Protein AF-A0A975EM26-F1 (afdb_monomer_lite)

Sequence (151 aa):
MSHLLRSSVVALTLLAAPVSAQDDPSGNVFYGFDFVLVPIAIKWACGGEAEEDLSRIDAVVTAFPEDAEAAQMERIVTDLKKAQTGEVKLAQIMGAPLNSEQEERLCTAATKLNLEHLSPETFEIGGDSELSQEQQLAWRNFFFVVENLSS

Radius of gyration: 16.8 Å; chains: 1; bounding box: 35×38×54 Å

pLDDT: mean 81.47, std 19.75, range [34.31, 97.88]

Organism: NCBI:txid1715691

Secondary structure (DSSP, 8-state):
-------------S----S-TTS-TTS-TTTTTHHHHHHHHHHHHTT---HHHHHHHHHHHHH-HHHHHHTTHHHHHHHHHHHHTTSS-HHHHTTS---HHHHHHHHHHHTT---TT--THHHHTT---PPPHHHHHHHHHHHHHHHTS--

Foldseek 3Di:
DDDPPPPPPPDDDPDPDPPLVPPDLPPAPCNVCCLVLLLLLLQLLLVADDPQQVVLLVQQCVLRVVSCVSRVVVVSVVVSVCSNVVVQHPCNSLVHDADPVLSVQLNVLSNQAHPPLRHNVCPPPVDPSDDDPSNVVSSVSNVVSSVVSPD

Structure (mmCIF, N/CA/C/O backbone):
data_AF-A0A975EM26-F1
#
_entry.id   AF-A0A975EM26-F1
#
loop_
_atom_site.group_PDB
_atom_site.id
_atom_site.type_symbol
_atom_site.label_atom_id
_atom_site.label_alt_id
_atom_site.label_comp_id
_atom_site.label_asym_id
_atom_site.label_entity_id
_atom_site.label_seq_id
_atom_site.pdbx_PDB_ins_code
_atom_site.Cartn_x
_atom_site.Cartn_y
_atom_site.Cartn_z
_atom_site.occupancy
_atom_site.B_iso_or_equiv
_atom_site.auth_seq_id
_atom_site.auth_comp_id
_atom_site.auth_asym_id
_atom_site.auth_atom_id
_atom_site.pdbx_PDB_model_num
ATOM 1 N N . MET A 1 1 ? 14.669 -25.952 35.800 1.00 37.28 1 MET A N 1
ATOM 2 C CA . MET A 1 1 ? 13.346 -25.355 35.522 1.00 37.28 1 MET A CA 1
ATOM 3 C C . MET A 1 1 ? 13.549 -24.435 34.339 1.00 37.28 1 MET A C 1
ATOM 5 O O . MET A 1 1 ? 14.146 -23.381 34.492 1.00 37.28 1 MET A O 1
ATOM 9 N N . SER A 1 2 ? 13.244 -24.945 33.150 1.00 34.69 2 SER A N 1
ATOM 10 C CA . SER A 1 2 ? 13.660 -24.358 31.879 1.00 34.69 2 SER A CA 1
ATOM 11 C C . SER A 1 2 ? 12.585 -23.410 31.364 1.00 34.69 2 SER A C 1
ATOM 13 O O . SER A 1 2 ? 11.412 -23.775 31.304 1.00 34.69 2 SER A O 1
ATOM 15 N N . HIS A 1 3 ? 13.002 -22.193 31.022 1.00 34.31 3 HIS A N 1
ATOM 16 C CA . HIS A 1 3 ? 12.176 -21.169 30.399 1.00 34.31 3 HIS A CA 1
ATOM 17 C C . HIS A 1 3 ? 11.680 -21.658 29.032 1.00 34.31 3 HIS A C 1
ATOM 19 O O . HIS A 1 3 ? 12.475 -21.979 28.149 1.00 34.31 3 HIS A O 1
ATOM 25 N N . LEU A 1 4 ? 10.359 -21.725 28.869 1.00 40.62 4 LEU A N 1
ATOM 26 C CA . LEU A 1 4 ? 9.708 -21.968 27.588 1.00 40.62 4 LEU A CA 1
ATOM 27 C C . LEU A 1 4 ? 9.799 -20.687 26.752 1.00 40.62 4 LEU A C 1
ATOM 29 O O . LEU A 1 4 ? 9.032 -19.746 26.947 1.00 40.62 4 LEU A O 1
ATOM 33 N N . LEU A 1 5 ? 10.762 -20.663 25.831 1.00 39.22 5 LEU A N 1
ATOM 34 C CA . LEU A 1 5 ? 10.804 -19.747 24.696 1.00 39.22 5 LEU A CA 1
ATOM 35 C C . LEU A 1 5 ? 9.566 -20.004 23.832 1.00 39.22 5 LEU A C 1
ATOM 37 O O . LEU A 1 5 ? 9.519 -20.946 23.043 1.00 39.22 5 LEU A O 1
ATOM 41 N N . ARG A 1 6 ? 8.542 -19.169 24.000 1.00 38.16 6 ARG A N 1
ATOM 42 C CA . ARG A 1 6 ? 7.367 -19.139 23.131 1.00 38.16 6 ARG A CA 1
ATOM 43 C C . ARG A 1 6 ? 7.758 -18.384 21.854 1.00 38.16 6 ARG A C 1
ATOM 45 O O . ARG A 1 6 ? 7.479 -17.202 21.709 1.00 38.16 6 ARG A O 1
ATOM 52 N N . SER A 1 7 ? 8.495 -19.067 20.975 1.00 41.44 7 SER A N 1
ATOM 53 C CA . SER A 1 7 ? 8.707 -18.636 19.589 1.00 41.44 7 SER A CA 1
ATOM 54 C C . SER A 1 7 ? 7.371 -18.694 18.856 1.00 41.44 7 SER A C 1
ATOM 56 O O . SER A 1 7 ? 6.968 -19.751 18.377 1.00 41.44 7 SER A O 1
ATOM 58 N N . SER A 1 8 ? 6.666 -17.568 18.797 1.00 40.75 8 SER A N 1
ATOM 59 C CA . SER A 1 8 ? 5.568 -17.379 17.853 1.00 40.75 8 SER A CA 1
ATOM 60 C C . SER A 1 8 ? 6.172 -16.930 16.527 1.00 40.75 8 SER A C 1
ATOM 62 O O . SER A 1 8 ? 6.333 -15.741 16.274 1.00 40.75 8 SER A O 1
ATOM 64 N N . VAL A 1 9 ? 6.555 -17.899 15.696 1.00 44.28 9 VAL A N 1
ATOM 65 C CA . VAL A 1 9 ? 6.781 -17.670 14.267 1.00 44.28 9 VAL A CA 1
ATOM 66 C C . VAL A 1 9 ? 5.408 -17.368 13.667 1.00 44.28 9 VAL A C 1
ATOM 68 O O . VAL A 1 9 ? 4.580 -18.267 13.525 1.00 44.28 9 VAL A O 1
ATOM 71 N N . VAL A 1 10 ? 5.130 -16.093 13.398 1.00 49.06 10 VAL A N 1
ATOM 72 C CA . VAL A 1 10 ? 3.927 -15.668 12.674 1.00 49.06 10 VAL A CA 1
ATOM 73 C C . VAL A 1 10 ? 4.143 -16.036 11.209 1.00 49.06 10 VAL A C 1
ATOM 75 O O . VAL A 1 10 ? 4.902 -15.390 10.494 1.00 49.06 10 VAL A O 1
ATOM 78 N N . ALA A 1 11 ? 3.548 -17.149 10.790 1.00 40.91 11 ALA A N 1
ATOM 79 C CA . ALA A 1 11 ? 3.637 -17.640 9.425 1.00 40.91 11 ALA A CA 1
ATOM 80 C C . ALA A 1 11 ? 2.726 -16.811 8.503 1.00 40.91 11 ALA A C 1
ATOM 82 O O . ALA A 1 11 ? 1.505 -16.976 8.514 1.00 40.91 11 ALA A O 1
ATOM 83 N N . LEU A 1 12 ? 3.344 -15.942 7.695 1.00 50.44 12 LEU A N 1
ATOM 84 C CA . LEU A 1 12 ? 2.758 -15.333 6.498 1.00 50.44 12 LEU A CA 1
ATOM 85 C C . LEU A 1 12 ? 2.109 -16.425 5.635 1.00 50.44 12 LEU A C 1
ATOM 87 O O . LEU A 1 12 ? 2.802 -17.258 5.057 1.00 50.44 12 LEU A O 1
ATOM 91 N N . THR A 1 13 ? 0.784 -16.420 5.517 1.00 43.84 13 THR A N 1
ATOM 92 C CA . THR A 1 13 ? 0.071 -17.279 4.560 1.00 43.84 13 THR A CA 1
ATOM 93 C C . THR A 1 13 ? -1.048 -16.504 3.883 1.00 43.84 13 THR A C 1
ATOM 95 O O . THR A 1 13 ? -2.222 -16.807 4.048 1.00 43.84 13 THR A O 1
ATOM 98 N N . LEU A 1 14 ? -0.676 -15.496 3.090 1.00 45.09 14 LEU A N 1
ATOM 99 C CA . LEU A 1 14 ? -1.565 -14.941 2.058 1.00 45.09 14 LEU A CA 1
ATOM 100 C C . LEU A 1 14 ? -0.880 -14.617 0.727 1.00 45.09 14 LEU A C 1
ATOM 102 O O . LEU A 1 14 ? -1.525 -14.144 -0.199 1.00 45.09 14 LEU A O 1
ATOM 106 N N . LEU A 1 15 ? 0.381 -15.011 0.571 1.00 45.59 15 LEU A N 1
ATOM 107 C CA . LEU A 1 15 ? 1.030 -15.111 -0.726 1.00 45.59 15 LEU A CA 1
ATOM 108 C C . LEU A 1 15 ? 1.549 -16.539 -0.840 1.00 45.59 15 LEU A C 1
ATOM 110 O O . LEU A 1 15 ? 2.684 -16.839 -0.480 1.00 45.59 15 LEU A O 1
ATOM 114 N N . ALA A 1 16 ? 0.718 -17.452 -1.344 1.00 44.00 16 ALA A N 1
ATOM 115 C CA . ALA A 1 16 ? 1.296 -18.530 -2.132 1.00 44.00 16 ALA A CA 1
ATOM 116 C C . ALA A 1 16 ? 1.870 -17.842 -3.374 1.00 44.00 16 ALA A C 1
ATOM 118 O O . ALA A 1 16 ? 1.189 -17.716 -4.391 1.00 44.00 16 ALA A O 1
ATOM 119 N N . ALA A 1 17 ? 3.075 -17.284 -3.228 1.00 46.66 17 ALA A N 1
ATOM 120 C CA . ALA A 1 17 ? 3.827 -16.763 -4.344 1.00 46.66 17 ALA A CA 1
ATOM 121 C C . ALA A 1 17 ? 3.892 -17.894 -5.378 1.00 46.66 17 ALA A C 1
ATOM 123 O O . ALA A 1 17 ? 4.149 -19.047 -4.995 1.00 46.66 17 ALA A O 1
ATOM 124 N N . PRO A 1 18 ? 3.638 -17.629 -6.669 1.00 46.16 18 PRO A N 1
ATOM 125 C CA . PRO A 1 18 ? 4.144 -18.548 -7.668 1.00 46.16 18 PRO A CA 1
ATOM 126 C C . PRO A 1 18 ? 5.637 -18.730 -7.372 1.00 46.16 18 PRO A C 1
ATOM 128 O O . PRO A 1 18 ? 6.359 -17.773 -7.088 1.00 46.16 18 PRO A O 1
ATOM 131 N N . VAL A 1 19 ? 6.086 -19.981 -7.360 1.00 43.97 19 VAL A N 1
ATOM 132 C CA . VAL A 1 19 ? 7.505 -20.324 -7.414 1.00 43.97 19 VAL A CA 1
ATOM 133 C C . VAL A 1 19 ? 8.025 -19.785 -8.751 1.00 43.97 19 VAL A C 1
ATOM 135 O O . VAL A 1 19 ? 8.083 -20.511 -9.731 1.00 43.97 19 VAL A O 1
ATOM 138 N N . SER A 1 20 ? 8.327 -18.491 -8.804 1.00 47.12 20 SER A N 1
ATOM 139 C CA . SER A 1 20 ? 8.994 -17.822 -9.926 1.00 47.12 20 SER A CA 1
ATOM 140 C C . SER A 1 20 ? 10.408 -17.382 -9.533 1.00 47.12 20 SER A C 1
ATOM 142 O O . SER A 1 20 ? 11.120 -16.800 -10.333 1.00 47.12 20 SER A O 1
ATOM 144 N N . ALA A 1 21 ? 10.866 -17.719 -8.321 1.00 44.91 21 ALA A N 1
ATOM 145 C CA . ALA A 1 21 ? 12.224 -17.443 -7.844 1.00 44.91 21 ALA A CA 1
ATOM 146 C C . ALA A 1 21 ? 13.305 -18.383 -8.432 1.00 44.91 21 ALA A C 1
ATOM 148 O O . ALA A 1 21 ? 14.402 -18.459 -7.880 1.00 44.91 21 ALA A O 1
ATOM 149 N N . GLN A 1 22 ? 13.000 -19.158 -9.482 1.00 41.84 22 GLN A N 1
ATOM 150 C CA . GLN A 1 22 ? 13.962 -20.085 -10.101 1.00 41.84 22 GLN A CA 1
ATOM 151 C C . GLN A 1 22 ? 14.666 -19.525 -11.342 1.00 41.84 22 GLN A C 1
ATOM 153 O O . GLN A 1 22 ? 15.708 -20.068 -11.700 1.00 41.84 22 GLN A O 1
ATOM 158 N N . ASP A 1 23 ? 14.190 -18.418 -11.912 1.00 44.31 23 ASP A N 1
ATOM 159 C CA . ASP A 1 23 ? 14.899 -17.689 -12.963 1.00 44.31 23 ASP A CA 1
ATOM 160 C C . ASP A 1 23 ? 15.367 -16.350 -12.373 1.00 44.31 23 ASP A C 1
ATOM 162 O O . ASP A 1 23 ? 14.568 -15.460 -12.120 1.00 44.31 23 ASP A O 1
ATOM 166 N N . ASP A 1 24 ? 16.654 -16.289 -12.024 1.00 42.75 24 ASP A N 1
ATOM 167 C CA . ASP A 1 24 ? 17.409 -15.128 -11.523 1.00 42.75 24 ASP A CA 1
ATOM 168 C C . ASP A 1 24 ? 16.642 -14.100 -10.640 1.00 42.75 24 ASP A C 1
ATOM 170 O O . ASP A 1 24 ? 16.126 -13.095 -11.136 1.00 42.75 24 ASP A O 1
ATOM 174 N N . PRO A 1 25 ? 16.632 -14.262 -9.300 1.00 46.69 25 PRO A N 1
ATOM 175 C CA . PRO A 1 25 ? 15.969 -13.321 -8.390 1.00 46.69 25 PRO A CA 1
ATOM 176 C C . PRO A 1 25 ? 16.606 -11.918 -8.350 1.00 46.69 25 PRO A C 1
ATOM 178 O O . PRO A 1 25 ? 16.107 -11.062 -7.625 1.00 46.69 25 PRO A O 1
ATOM 181 N N . SER A 1 26 ? 17.702 -11.668 -9.078 1.00 51.62 26 SER A N 1
ATOM 182 C CA . SER A 1 26 ? 18.398 -10.375 -9.076 1.00 51.62 26 SER A CA 1
ATOM 183 C C . SER A 1 26 ? 17.947 -9.391 -10.167 1.00 51.62 26 SER A C 1
ATOM 185 O O . SER A 1 26 ? 18.427 -8.259 -10.171 1.00 51.62 26 SER A O 1
ATOM 187 N N . GLY A 1 27 ? 17.026 -9.788 -11.059 1.00 66.12 27 GLY A N 1
ATOM 188 C CA . GLY A 1 27 ? 16.617 -8.969 -12.210 1.00 66.12 27 GLY A CA 1
ATOM 189 C C . GLY A 1 27 ? 15.230 -8.319 -12.147 1.00 66.12 27 GLY A C 1
ATOM 190 O O . GLY A 1 27 ? 15.027 -7.323 -12.830 1.00 66.12 27 GLY A O 1
ATOM 191 N N . ASN A 1 28 ? 14.287 -8.849 -11.357 1.00 80.19 28 ASN A N 1
ATOM 192 C CA . ASN A 1 28 ? 12.891 -8.401 -11.422 1.00 80.19 28 ASN A CA 1
ATOM 193 C C . ASN A 1 28 ? 12.636 -7.162 -10.550 1.00 80.19 28 ASN A C 1
ATOM 195 O O . ASN A 1 28 ? 12.782 -7.220 -9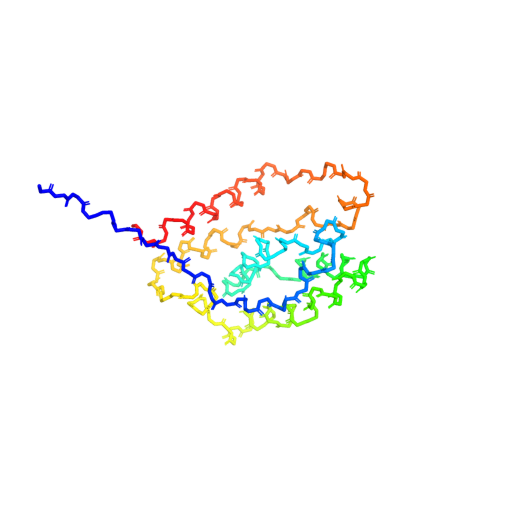.325 1.00 80.19 28 ASN A O 1
ATOM 199 N N . VAL A 1 29 ? 12.174 -6.071 -11.166 1.00 84.75 29 VAL A N 1
ATOM 200 C CA . VAL A 1 29 ? 11.877 -4.791 -10.489 1.00 84.75 29 VAL A CA 1
ATOM 201 C C . VAL A 1 29 ? 10.828 -4.912 -9.369 1.00 84.75 29 VAL A C 1
ATOM 203 O O . VAL A 1 29 ? 10.866 -4.152 -8.402 1.00 84.75 29 VAL A O 1
ATOM 206 N N . PHE A 1 30 ? 9.923 -5.890 -9.445 1.00 87.88 30 PHE A N 1
ATOM 207 C CA . PHE A 1 30 ? 8.868 -6.128 -8.453 1.00 87.88 30 PHE A CA 1
ATOM 208 C C . PHE A 1 30 ? 9.283 -7.093 -7.331 1.00 87.88 30 PHE A C 1
ATOM 210 O O . PHE A 1 30 ? 8.465 -7.425 -6.466 1.00 87.88 30 PHE A O 1
ATOM 217 N N . TYR A 1 31 ? 10.535 -7.558 -7.294 1.00 83.62 31 TYR A N 1
ATOM 218 C CA . TYR A 1 31 ? 11.013 -8.362 -6.171 1.00 83.62 31 TYR A CA 1
ATOM 219 C C . TYR A 1 31 ? 10.913 -7.565 -4.857 1.00 83.62 31 TYR A C 1
ATOM 221 O O . TYR A 1 31 ? 11.461 -6.472 -4.727 1.00 83.62 31 TYR A O 1
ATOM 229 N N . GLY A 1 32 ? 10.204 -8.108 -3.861 1.00 80.88 32 GLY A N 1
ATOM 230 C CA . GLY A 1 32 ? 9.978 -7.436 -2.576 1.00 80.88 32 GLY A CA 1
ATOM 231 C C . GLY A 1 32 ? 8.894 -6.348 -2.593 1.00 80.88 32 GLY A C 1
ATOM 232 O O . GLY A 1 32 ? 8.713 -5.657 -1.589 1.00 80.88 32 GLY A O 1
ATOM 233 N N . PHE A 1 33 ? 8.142 -6.180 -3.691 1.00 86.94 33 PHE A N 1
ATOM 234 C CA . PHE A 1 33 ? 7.028 -5.221 -3.730 1.00 86.94 33 PHE A CA 1
ATOM 235 C C . PHE A 1 33 ? 5.919 -5.550 -2.736 1.00 86.94 33 PHE A C 1
ATOM 237 O O . PHE A 1 33 ? 5.163 -4.663 -2.361 1.00 86.94 33 PHE A O 1
ATOM 244 N N . ASP A 1 34 ? 5.815 -6.782 -2.251 1.00 82.81 34 ASP A N 1
ATOM 245 C CA . ASP A 1 34 ? 4.886 -7.153 -1.186 1.00 82.81 34 ASP A CA 1
ATOM 246 C C . ASP A 1 34 ? 5.084 -6.324 0.097 1.00 82.81 34 ASP A C 1
ATOM 248 O O . ASP A 1 34 ? 4.091 -5.947 0.728 1.00 82.81 34 ASP A O 1
ATOM 252 N N . PHE A 1 35 ? 6.324 -5.932 0.424 1.00 85.31 35 PHE A N 1
ATOM 253 C CA . PHE A 1 35 ? 6.624 -5.017 1.537 1.00 85.31 35 PHE A CA 1
ATOM 254 C C . PHE A 1 35 ? 6.032 -3.614 1.353 1.00 85.31 35 PHE A C 1
ATOM 256 O O . PHE A 1 35 ? 5.826 -2.904 2.338 1.00 85.31 35 PHE A O 1
ATOM 263 N N . VAL A 1 36 ? 5.737 -3.226 0.112 1.00 90.12 36 VAL A N 1
ATOM 264 C CA . VAL A 1 36 ? 5.109 -1.950 -0.242 1.00 90.12 36 VAL A CA 1
ATOM 265 C C . VAL A 1 36 ? 3.602 -2.128 -0.429 1.00 90.12 36 VAL A C 1
ATOM 267 O O . VAL A 1 36 ? 2.810 -1.372 0.128 1.00 90.12 36 VAL A O 1
ATOM 270 N N . LEU A 1 37 ? 3.175 -3.155 -1.163 1.00 92.06 37 LEU A N 1
ATOM 271 C CA . LEU A 1 37 ? 1.791 -3.330 -1.593 1.00 92.06 37 LEU A CA 1
ATOM 272 C C . LEU A 1 37 ? 0.862 -3.800 -0.469 1.00 92.06 37 LEU A C 1
ATOM 274 O O . LEU A 1 37 ? -0.299 -3.399 -0.460 1.00 92.06 37 LEU A O 1
ATOM 278 N N . VAL A 1 38 ? 1.333 -4.584 0.509 1.00 92.69 38 VAL A N 1
ATOM 279 C CA . VAL A 1 38 ? 0.493 -4.960 1.664 1.00 92.69 38 VAL A CA 1
ATOM 280 C C . VAL A 1 38 ? 0.120 -3.731 2.513 1.00 92.69 38 VAL A C 1
ATOM 282 O O . VAL A 1 38 ? -1.070 -3.537 2.777 1.00 92.69 38 VAL A O 1
ATOM 285 N N . PRO A 1 39 ? 1.062 -2.848 2.897 1.00 95.31 39 PRO A N 1
ATOM 286 C CA . PRO A 1 39 ? 0.733 -1.576 3.549 1.00 95.31 39 PRO A CA 1
ATOM 287 C C . PRO A 1 39 ? -0.228 -0.691 2.744 1.00 95.31 39 PRO A C 1
ATOM 289 O O . PRO A 1 39 ? -1.120 -0.067 3.322 1.00 95.31 39 PRO A O 1
ATOM 292 N N . ILE A 1 40 ? -0.112 -0.683 1.414 1.00 95.88 40 ILE A N 1
ATOM 293 C CA . ILE A 1 40 ? -1.030 0.052 0.532 1.00 95.88 40 ILE A CA 1
ATOM 294 C C . ILE A 1 40 ? -2.423 -0.594 0.486 1.00 95.88 40 ILE A C 1
ATOM 296 O O . ILE A 1 40 ? -3.427 0.113 0.552 1.00 95.88 40 ILE A O 1
ATOM 300 N N . ALA A 1 41 ? -2.522 -1.925 0.496 1.00 95.06 41 ALA A N 1
ATOM 301 C CA . ALA A 1 41 ? -3.803 -2.623 0.625 1.00 95.06 41 ALA A CA 1
ATOM 302 C C . ALA A 1 41 ? -4.532 -2.221 1.919 1.00 95.06 41 ALA A C 1
ATOM 304 O O . ALA A 1 41 ? -5.738 -1.971 1.918 1.00 95.06 41 ALA A O 1
ATOM 305 N N . ILE A 1 42 ? -3.784 -2.122 3.022 1.00 96.69 42 ILE A N 1
ATOM 306 C CA . ILE A 1 42 ? -4.279 -1.668 4.327 1.00 96.69 42 ILE A CA 1
ATOM 307 C C . ILE A 1 42 ? -4.729 -0.207 4.238 1.00 96.69 42 ILE A C 1
ATOM 309 O O . ILE A 1 42 ? -5.841 0.109 4.657 1.00 96.69 42 ILE A O 1
ATOM 313 N N . LYS A 1 43 ? -3.911 0.678 3.649 1.00 97.00 43 LYS A N 1
ATOM 314 C CA . LYS A 1 43 ? -4.267 2.085 3.405 1.00 97.00 43 LYS A CA 1
ATOM 315 C C . LYS A 1 43 ? -5.609 2.197 2.680 1.00 97.00 43 LYS A C 1
ATOM 317 O O . LYS A 1 43 ? -6.482 2.929 3.145 1.00 97.00 43 LYS A O 1
ATOM 322 N N . TRP A 1 44 ? -5.801 1.461 1.585 1.00 96.25 44 TRP A N 1
ATOM 323 C CA . TRP A 1 44 ? -7.027 1.532 0.786 1.00 96.25 44 TRP A CA 1
ATOM 324 C C . TRP A 1 44 ? -8.232 0.927 1.508 1.00 96.25 44 TRP A C 1
ATOM 326 O O . TRP A 1 44 ? -9.314 1.509 1.469 1.00 96.25 44 TRP A O 1
ATOM 336 N N . ALA A 1 45 ? -8.052 -0.181 2.234 1.00 95.62 45 ALA A N 1
ATOM 337 C CA . ALA A 1 45 ? -9.104 -0.750 3.082 1.00 95.62 45 ALA A CA 1
ATOM 338 C C . ALA A 1 45 ? -9.555 0.214 4.195 1.00 95.62 45 ALA A C 1
ATOM 340 O O . ALA A 1 45 ? -10.709 0.180 4.621 1.00 95.62 45 ALA A O 1
ATOM 341 N N . CYS A 1 46 ? -8.658 1.092 4.644 1.00 96.00 46 CYS A N 1
ATOM 342 C CA . CYS A 1 46 ? -8.924 2.146 5.619 1.00 96.00 46 CYS A CA 1
ATOM 343 C C . CYS A 1 46 ? -9.474 3.447 5.000 1.00 96.00 46 CYS A C 1
ATOM 345 O O . CYS A 1 46 ? -9.630 4.438 5.713 1.00 96.00 46 CYS A O 1
ATOM 347 N N . GLY A 1 47 ? -9.760 3.469 3.692 1.00 94.50 47 GLY A N 1
ATOM 348 C CA . GLY A 1 47 ? -10.288 4.644 2.991 1.00 94.50 47 GLY A CA 1
ATOM 349 C C . GLY A 1 47 ? -9.244 5.714 2.657 1.00 94.50 47 GLY A C 1
ATOM 350 O O . GLY A 1 47 ? -9.608 6.866 2.427 1.00 94.50 47 GLY A O 1
ATOM 351 N N . GLY A 1 48 ? -7.956 5.362 2.659 1.00 94.94 48 GLY A N 1
ATOM 352 C CA . GLY A 1 48 ? -6.893 6.236 2.172 1.00 94.94 48 GLY A CA 1
ATOM 353 C C . GLY A 1 48 ? -6.959 6.465 0.658 1.00 94.94 48 GLY A C 1
ATOM 354 O O . GLY A 1 48 ? -7.638 5.740 -0.068 1.00 94.94 48 GLY A O 1
ATOM 355 N N . GLU A 1 49 ? -6.230 7.483 0.196 1.00 93.38 49 GLU A N 1
ATOM 356 C CA . GLU A 1 49 ? -6.074 7.808 -1.229 1.00 93.38 49 GLU A CA 1
ATOM 357 C C . GLU A 1 49 ? -5.569 6.575 -2.008 1.00 93.38 49 GLU A C 1
ATOM 359 O O . GLU A 1 49 ? -4.642 5.913 -1.539 1.00 93.38 49 GLU A O 1
ATOM 364 N N . ALA A 1 50 ? -6.180 6.264 -3.157 1.00 93.88 50 ALA A N 1
ATOM 365 C CA . ALA A 1 50 ? -5.775 5.137 -4.000 1.00 93.88 50 ALA A CA 1
ATOM 366 C C . ALA A 1 50 ? -5.459 5.492 -5.461 1.00 93.88 50 ALA A C 1
ATOM 368 O O . ALA A 1 50 ? -4.784 4.715 -6.133 1.00 93.88 50 ALA A O 1
ATOM 369 N N . GLU A 1 51 ? -5.966 6.605 -5.992 1.00 94.31 51 GLU A N 1
ATOM 370 C CA . GLU A 1 51 ? -5.789 6.974 -7.398 1.00 94.31 51 GLU A CA 1
ATOM 371 C C . GLU A 1 51 ? -4.336 7.363 -7.691 1.00 94.31 51 GLU A C 1
ATOM 373 O O . GLU A 1 51 ? -3.788 6.946 -8.714 1.00 94.31 51 GLU A O 1
ATOM 378 N N . GLU A 1 52 ? -3.685 8.098 -6.787 1.00 93.62 52 GLU A N 1
ATOM 379 C CA . GLU A 1 52 ? -2.277 8.468 -6.933 1.00 93.62 52 GLU A CA 1
ATOM 380 C C . GLU A 1 52 ? -1.373 7.235 -6.816 1.00 93.62 52 GLU A C 1
ATOM 382 O O . GLU A 1 52 ? -0.483 7.034 -7.646 1.00 93.62 52 GLU A O 1
ATOM 387 N N . ASP A 1 53 ? -1.633 6.373 -5.830 1.00 95.00 53 ASP A N 1
ATOM 388 C CA . ASP A 1 53 ? -0.892 5.120 -5.663 1.00 95.00 53 ASP A CA 1
ATOM 389 C C . ASP A 1 53 ? -1.030 4.227 -6.910 1.00 95.00 53 ASP A C 1
ATOM 391 O O . ASP A 1 53 ? -0.033 3.716 -7.425 1.00 95.00 53 ASP A O 1
ATOM 395 N N . LEU A 1 54 ? -2.255 4.071 -7.435 1.00 94.81 54 LEU A N 1
ATOM 396 C CA . LEU A 1 54 ? -2.524 3.308 -8.658 1.00 94.81 54 LEU A CA 1
ATOM 397 C C . LEU A 1 54 ? -1.791 3.889 -9.860 1.00 94.81 54 LEU A C 1
ATOM 399 O O . LEU A 1 54 ? -1.193 3.129 -10.616 1.00 94.81 54 LEU A O 1
ATOM 403 N N . SER A 1 55 ? -1.814 5.212 -10.032 1.00 94.88 55 SER A N 1
ATOM 404 C CA . SER A 1 55 ? -1.121 5.869 -11.142 1.00 94.88 55 SER A CA 1
ATOM 405 C C . SER A 1 55 ? 0.382 5.589 -11.122 1.00 94.88 55 SER A C 1
ATOM 407 O O . SER A 1 55 ? 0.997 5.466 -12.179 1.00 94.88 55 SER A O 1
ATOM 409 N N . ARG A 1 56 ? 0.986 5.494 -9.935 1.00 93.88 56 ARG A N 1
ATOM 410 C CA . ARG A 1 56 ? 2.420 5.222 -9.778 1.00 93.88 56 ARG A CA 1
ATOM 411 C C . ARG A 1 56 ? 2.754 3.755 -10.009 1.00 93.88 56 ARG A C 1
ATOM 413 O O . ARG A 1 56 ? 3.726 3.455 -10.695 1.00 93.88 56 ARG A O 1
ATOM 420 N N . ILE A 1 57 ? 1.921 2.847 -9.500 1.00 94.19 57 ILE A N 1
ATOM 421 C CA . ILE A 1 57 ? 2.044 1.411 -9.785 1.00 94.19 57 ILE A CA 1
ATOM 422 C C . ILE A 1 57 ? 1.928 1.163 -11.296 1.00 94.19 57 ILE A C 1
ATOM 424 O O . ILE A 1 57 ? 2.750 0.443 -11.856 1.00 94.19 57 ILE A O 1
ATOM 428 N N . ASP A 1 58 ? 0.958 1.793 -11.964 1.00 94.88 58 ASP A N 1
ATOM 429 C CA . ASP A 1 58 ? 0.733 1.658 -13.409 1.00 94.88 58 ASP A CA 1
ATOM 430 C C . ASP A 1 58 ? 1.918 2.172 -14.240 1.00 94.88 58 ASP A C 1
ATOM 432 O O . ASP A 1 58 ? 2.314 1.537 -15.218 1.00 94.88 58 ASP A O 1
ATOM 436 N N . ALA A 1 59 ? 2.550 3.271 -13.812 1.00 94.25 59 ALA A N 1
ATOM 437 C CA . ALA A 1 59 ? 3.756 3.789 -14.454 1.00 94.25 59 ALA A CA 1
ATOM 438 C C . ALA A 1 59 ? 4.915 2.776 -14.414 1.00 94.25 59 ALA A C 1
ATOM 440 O O . ALA A 1 59 ? 5.566 2.552 -15.434 1.00 94.25 59 ALA A O 1
ATOM 441 N N . VAL A 1 60 ? 5.145 2.123 -13.269 1.00 92.88 60 VAL A N 1
ATOM 442 C CA . VAL A 1 60 ? 6.200 1.101 -13.132 1.00 92.88 60 VAL A CA 1
ATOM 443 C C . VAL A 1 60 ? 5.841 -0.176 -13.897 1.00 92.88 60 VAL A C 1
ATOM 445 O O . VAL A 1 60 ? 6.686 -0.722 -14.599 1.00 92.88 60 VAL A O 1
ATOM 448 N N . VAL A 1 61 ? 4.583 -0.626 -13.842 1.00 94.31 61 VAL A N 1
ATOM 449 C CA . VAL A 1 61 ? 4.100 -1.779 -14.629 1.00 94.31 61 VAL A CA 1
ATOM 450 C C . VAL A 1 61 ? 4.273 -1.546 -16.130 1.00 94.31 61 VAL A C 1
ATOM 452 O O . VAL A 1 61 ? 4.714 -2.443 -16.844 1.00 94.31 61 VAL A O 1
ATOM 455 N N . THR A 1 62 ? 3.979 -0.338 -16.605 1.00 95.31 62 THR A N 1
ATOM 456 C CA . THR A 1 62 ? 4.128 0.029 -18.019 1.00 95.31 62 THR A CA 1
ATOM 457 C C . THR A 1 62 ? 5.595 0.080 -18.449 1.00 95.31 62 THR A C 1
ATOM 459 O O . THR A 1 62 ? 5.907 -0.280 -19.583 1.00 95.31 62 THR A O 1
ATOM 462 N N . ALA A 1 63 ? 6.494 0.514 -17.562 1.00 94.06 63 ALA A N 1
ATOM 463 C CA . ALA A 1 63 ? 7.926 0.578 -17.845 1.00 94.06 63 ALA A CA 1
ATOM 464 C C . ALA A 1 63 ? 8.596 -0.807 -17.863 1.00 94.06 63 ALA A C 1
ATOM 466 O O . ALA A 1 63 ? 9.496 -1.035 -18.670 1.00 94.06 63 ALA A O 1
ATOM 467 N N . PHE A 1 64 ? 8.125 -1.744 -17.030 1.00 92.38 64 PHE A N 1
ATOM 468 C CA . PHE A 1 64 ? 8.705 -3.085 -16.882 1.00 92.38 64 PHE A CA 1
ATOM 469 C C . PHE A 1 64 ? 7.660 -4.197 -17.107 1.00 92.38 64 PHE A C 1
ATOM 471 O O . PHE A 1 64 ? 7.338 -4.946 -16.181 1.00 92.38 64 PHE A O 1
ATOM 478 N N . PRO A 1 65 ? 7.103 -4.336 -18.327 1.00 93.38 65 PRO A N 1
ATOM 479 C CA . PRO A 1 65 ? 5.963 -5.220 -18.580 1.00 93.38 65 PRO A CA 1
ATOM 480 C C . PRO A 1 65 ? 6.284 -6.713 -18.408 1.00 93.38 65 PRO A C 1
ATOM 482 O O . PRO A 1 65 ? 5.453 -7.449 -17.883 1.00 93.38 65 PRO A O 1
ATOM 485 N N . GLU A 1 66 ? 7.480 -7.163 -18.805 1.00 92.44 66 GLU A N 1
ATOM 486 C CA . GLU A 1 66 ? 7.902 -8.568 -18.651 1.00 92.44 66 GLU A CA 1
ATOM 487 C C . GLU A 1 66 ? 8.040 -8.947 -17.169 1.00 92.44 66 GLU A C 1
ATOM 489 O O . GLU A 1 66 ? 7.547 -9.986 -16.725 1.00 92.44 66 GLU A O 1
ATOM 494 N N . ASP A 1 67 ? 8.632 -8.053 -16.374 1.00 91.50 67 ASP A N 1
ATOM 495 C CA . ASP A 1 67 ? 8.757 -8.234 -14.931 1.00 91.50 67 ASP A CA 1
ATOM 496 C C . ASP A 1 67 ? 7.399 -8.192 -14.225 1.00 91.50 67 ASP A C 1
ATOM 498 O O . ASP A 1 67 ? 7.164 -8.963 -13.290 1.00 91.50 67 ASP A O 1
ATOM 502 N N . ALA A 1 68 ? 6.496 -7.320 -14.681 1.00 92.62 68 ALA A N 1
ATOM 503 C CA . ALA A 1 68 ? 5.142 -7.202 -14.156 1.00 92.62 68 ALA A CA 1
ATOM 504 C C . ALA A 1 68 ? 4.310 -8.462 -14.436 1.00 92.62 68 ALA A C 1
ATOM 506 O O . ALA A 1 68 ? 3.553 -8.903 -13.565 1.00 92.62 68 ALA A O 1
ATOM 507 N N . GLU A 1 69 ? 4.464 -9.062 -15.621 1.00 92.50 69 GLU A N 1
ATOM 508 C CA . GLU A 1 69 ? 3.854 -10.348 -15.963 1.00 92.50 69 GLU A CA 1
ATOM 509 C C . GLU A 1 69 ? 4.394 -11.459 -15.054 1.00 92.50 69 GLU A C 1
ATOM 511 O O . GLU A 1 69 ? 3.610 -12.165 -14.410 1.00 92.50 69 GLU A O 1
ATOM 516 N N . ALA A 1 70 ? 5.721 -11.568 -14.922 1.00 90.62 70 ALA A N 1
ATOM 517 C CA . ALA A 1 70 ? 6.366 -12.571 -14.075 1.00 90.62 70 ALA A CA 1
ATOM 518 C C . ALA A 1 70 ? 5.948 -12.458 -12.594 1.00 90.62 70 ALA A C 1
ATOM 520 O O . ALA A 1 70 ? 5.740 -13.475 -11.921 1.00 90.62 70 ALA A O 1
ATOM 521 N N . ALA A 1 71 ? 5.764 -11.229 -12.104 1.00 90.00 71 ALA A N 1
ATOM 522 C CA . ALA A 1 71 ? 5.296 -10.925 -10.754 1.00 90.00 71 ALA A CA 1
ATOM 523 C C . ALA A 1 71 ? 3.762 -10.984 -10.588 1.00 90.00 71 ALA A C 1
ATOM 525 O O . ALA A 1 71 ? 3.260 -10.824 -9.477 1.00 90.00 71 ALA A O 1
ATOM 526 N N . GLN A 1 72 ? 3.001 -11.243 -11.659 1.00 93.19 72 GLN A N 1
ATOM 527 C CA . GLN A 1 72 ? 1.530 -11.260 -11.665 1.00 93.19 72 GLN A CA 1
ATOM 528 C C . GLN A 1 72 ? 0.896 -9.940 -11.184 1.00 93.19 72 GLN A C 1
ATOM 530 O O . GLN A 1 72 ? -0.131 -9.944 -10.494 1.00 93.19 72 GLN A O 1
ATOM 535 N N . MET A 1 73 ? 1.473 -8.798 -11.563 1.00 93.06 73 MET A N 1
ATOM 536 C CA . MET A 1 73 ? 1.032 -7.478 -11.096 1.00 93.06 73 MET A CA 1
ATOM 537 C C . MET A 1 73 ? -0.429 -7.162 -11.430 1.00 93.06 73 MET A C 1
ATOM 539 O O . MET A 1 73 ? -1.107 -6.538 -10.618 1.00 93.06 73 MET A O 1
ATOM 543 N N . GLU A 1 74 ? -0.967 -7.646 -12.555 1.00 91.88 74 GLU A N 1
ATOM 544 C CA . GLU A 1 74 ? -2.392 -7.481 -12.896 1.00 91.88 74 GLU A CA 1
ATOM 545 C C . GLU A 1 74 ? -3.314 -8.078 -11.817 1.00 91.88 74 GLU A C 1
ATOM 547 O O . GLU A 1 74 ? -4.291 -7.458 -11.375 1.00 91.88 74 GLU A O 1
ATOM 552 N N . ARG A 1 75 ? -2.977 -9.284 -11.347 1.00 90.56 75 ARG A N 1
ATOM 553 C CA . ARG A 1 75 ? -3.717 -9.963 -10.283 1.00 90.56 75 ARG A CA 1
ATOM 554 C C . ARG A 1 75 ? -3.579 -9.210 -8.965 1.00 90.56 75 ARG A C 1
ATOM 556 O O . ARG A 1 75 ? -4.580 -9.005 -8.283 1.00 90.56 75 ARG A O 1
ATOM 563 N N . ILE A 1 76 ? -2.366 -8.772 -8.631 1.00 90.62 76 ILE A N 1
ATOM 564 C CA . ILE A 1 76 ? -2.101 -8.034 -7.393 1.00 90.62 76 ILE A CA 1
ATOM 565 C C . ILE A 1 76 ? -2.880 -6.714 -7.373 1.00 90.62 76 ILE A C 1
ATOM 567 O O . ILE A 1 76 ? -3.593 -6.446 -6.411 1.00 90.62 76 ILE A O 1
ATOM 571 N N . VAL A 1 77 ? -2.835 -5.923 -8.449 1.00 91.06 77 VAL A N 1
ATOM 572 C CA . VAL A 1 77 ? -3.601 -4.669 -8.575 1.00 91.06 77 VAL A C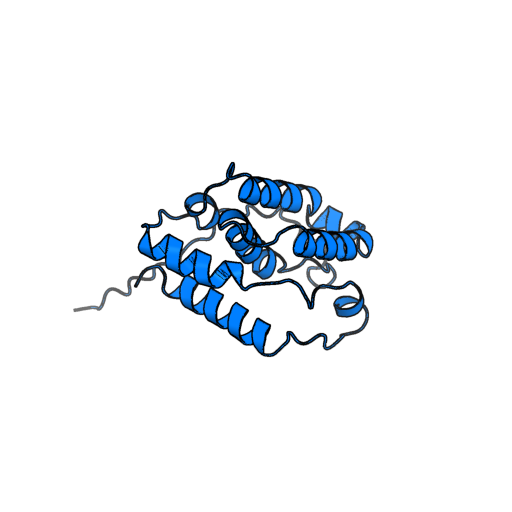A 1
ATOM 573 C C . VAL A 1 77 ? -5.105 -4.922 -8.455 1.00 91.06 77 VAL A C 1
ATOM 575 O O . VAL A 1 77 ? -5.820 -4.142 -7.820 1.00 91.06 77 VAL A O 1
ATOM 578 N N . THR A 1 78 ? -5.595 -6.025 -9.024 1.00 92.25 78 THR A N 1
ATOM 579 C CA . THR A 1 78 ? -6.993 -6.439 -8.861 1.00 92.25 78 THR A CA 1
ATOM 580 C C . THR A 1 78 ? -7.323 -6.686 -7.390 1.00 92.25 78 THR A C 1
ATOM 582 O O . THR A 1 78 ? -8.319 -6.160 -6.898 1.00 92.25 78 THR A O 1
ATOM 585 N N . ASP A 1 79 ? -6.486 -7.426 -6.664 1.00 90.00 79 ASP A N 1
ATOM 586 C CA . ASP A 1 79 ? -6.705 -7.723 -5.246 1.00 90.00 79 ASP A CA 1
ATOM 587 C C . ASP A 1 79 ? -6.582 -6.471 -4.353 1.00 90.00 79 ASP A C 1
ATOM 589 O O . ASP A 1 79 ? -7.367 -6.314 -3.415 1.00 90.00 79 ASP A O 1
ATOM 593 N N . LEU A 1 80 ? -5.708 -5.515 -4.689 1.00 90.88 80 LEU A N 1
ATOM 594 C CA . LEU A 1 80 ? -5.660 -4.209 -4.020 1.00 90.88 80 LEU A CA 1
ATOM 595 C C . LEU A 1 80 ? -6.986 -3.442 -4.178 1.00 90.88 80 LEU A C 1
ATOM 597 O O . LEU A 1 80 ? -7.532 -2.923 -3.204 1.00 90.88 80 LEU A O 1
ATOM 601 N N . LYS A 1 81 ? -7.579 -3.426 -5.379 1.00 92.06 81 LYS A N 1
ATOM 602 C CA . LYS A 1 81 ? -8.892 -2.786 -5.611 1.00 92.06 81 LYS A CA 1
ATOM 603 C C . LYS A 1 81 ? -10.026 -3.458 -4.826 1.00 92.06 81 LYS A C 1
ATOM 605 O O . LYS A 1 81 ? -10.983 -2.793 -4.418 1.00 92.06 81 LYS A O 1
ATOM 610 N N . LYS A 1 82 ? -9.927 -4.760 -4.546 1.00 91.81 82 LYS A N 1
ATOM 611 C CA . LYS A 1 82 ? -10.875 -5.450 -3.652 1.00 91.81 82 LYS A CA 1
ATOM 612 C C . LYS A 1 82 ? -10.760 -4.978 -2.203 1.00 91.81 82 LYS A C 1
ATOM 614 O O . LYS A 1 82 ? -11.771 -4.913 -1.504 1.00 91.81 82 LYS A O 1
ATOM 619 N N . ALA A 1 83 ? -9.556 -4.622 -1.752 1.00 89.81 83 ALA A N 1
ATOM 620 C CA . ALA A 1 83 ? -9.359 -3.998 -0.445 1.00 89.81 83 ALA A CA 1
ATOM 621 C C . ALA A 1 83 ? -10.042 -2.620 -0.388 1.00 89.81 83 ALA A C 1
ATOM 623 O O . ALA A 1 83 ? -10.796 -2.352 0.544 1.00 89.81 83 ALA A O 1
ATOM 624 N N . GLN A 1 84 ? -9.883 -1.798 -1.432 1.00 92.25 84 GLN A N 1
ATOM 625 C CA . GLN A 1 84 ? -10.531 -0.482 -1.538 1.00 92.25 84 GLN A CA 1
ATOM 626 C C . GLN A 1 84 ? -12.067 -0.560 -1.500 1.00 92.25 84 GLN A C 1
ATOM 628 O O . GLN A 1 84 ? -12.728 0.232 -0.834 1.00 92.25 84 GLN A O 1
ATOM 633 N N . THR A 1 85 ? -12.655 -1.523 -2.212 1.00 92.44 85 THR A N 1
ATOM 634 C CA . THR A 1 85 ? -14.119 -1.713 -2.260 1.00 92.44 85 THR A CA 1
ATOM 635 C C . THR A 1 85 ? -14.681 -2.416 -1.019 1.00 92.44 85 THR A C 1
ATOM 637 O O . THR A 1 85 ? -15.897 -2.555 -0.877 1.00 92.44 85 THR A O 1
ATOM 640 N N . GLY A 1 86 ? -13.814 -2.859 -0.103 1.00 87.88 86 GLY A N 1
ATOM 641 C CA . GLY A 1 86 ? -14.193 -3.574 1.110 1.00 87.88 86 GLY A CA 1
ATOM 642 C C . GLY A 1 86 ? -14.662 -5.013 0.875 1.00 87.88 86 GLY A C 1
ATOM 643 O O . GLY A 1 86 ? -15.239 -5.604 1.798 1.00 87.88 86 GLY A O 1
ATOM 644 N N . GLU A 1 87 ? -14.429 -5.570 -0.319 1.00 91.19 87 GLU A N 1
ATOM 645 C CA . GLU A 1 87 ? -14.594 -7.000 -0.616 1.00 91.19 87 GLU A CA 1
ATOM 646 C C . GLU A 1 87 ? -13.587 -7.832 0.192 1.00 91.19 87 GLU A C 1
ATOM 648 O O . GLU A 1 87 ? -13.943 -8.885 0.722 1.00 91.19 87 GLU A O 1
ATOM 653 N N . VAL A 1 88 ? -12.366 -7.315 0.3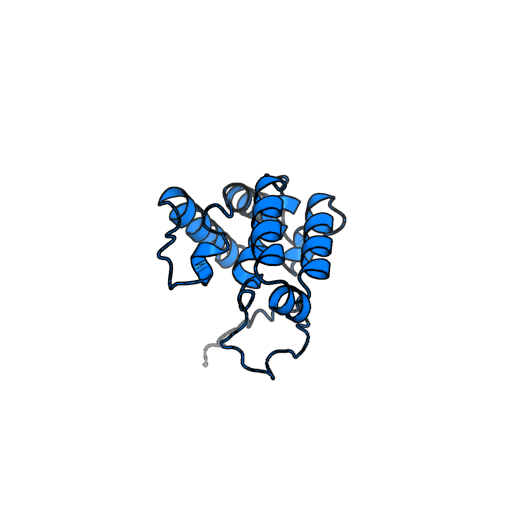70 1.00 88.75 88 VAL A N 1
ATOM 654 C CA . VAL A 1 88 ? -11.368 -7.865 1.296 1.00 88.75 88 VAL A CA 1
ATOM 655 C C . VAL A 1 88 ? -11.337 -7.010 2.562 1.00 88.75 88 VAL A C 1
ATOM 657 O O . VAL A 1 88 ? -11.119 -5.801 2.513 1.00 88.75 88 VAL A O 1
ATOM 660 N N . LYS A 1 89 ? -11.576 -7.636 3.718 1.00 88.44 89 LYS A N 1
ATOM 661 C CA . LYS A 1 89 ? -11.567 -6.975 5.032 1.00 88.44 89 LYS A CA 1
ATOM 662 C C . LYS A 1 89 ? -10.155 -6.846 5.589 1.00 88.44 89 LYS A C 1
ATOM 664 O O . LYS A 1 89 ? -9.310 -7.705 5.357 1.00 88.44 89 LYS A O 1
ATOM 669 N N . LEU A 1 90 ? -9.941 -5.842 6.437 1.00 90.38 90 LEU A N 1
ATOM 670 C CA . LEU A 1 90 ? -8.655 -5.578 7.089 1.00 90.38 90 LEU A CA 1
ATOM 671 C C . LEU A 1 90 ? -8.093 -6.801 7.835 1.00 90.38 90 LEU A C 1
ATOM 673 O O . LEU A 1 90 ? -6.926 -7.140 7.674 1.00 90.38 90 LEU A O 1
ATOM 677 N N . ALA A 1 91 ? -8.944 -7.527 8.567 1.00 89.25 91 ALA A N 1
ATOM 678 C CA . ALA A 1 91 ? -8.566 -8.770 9.243 1.00 89.25 91 ALA A CA 1
ATOM 679 C C . ALA A 1 91 ? -8.102 -9.879 8.277 1.00 89.25 91 ALA A C 1
ATOM 681 O O . ALA A 1 91 ? -7.261 -10.701 8.634 1.00 89.25 91 ALA A O 1
ATOM 682 N N . GLN A 1 92 ? -8.634 -9.909 7.049 1.00 90.00 92 GLN A N 1
ATOM 683 C CA . GLN A 1 92 ? -8.172 -10.835 6.014 1.00 90.00 92 GLN A CA 1
ATOM 684 C C . GLN A 1 92 ? -6.803 -10.401 5.488 1.00 90.00 92 GLN A C 1
ATOM 686 O O . GLN A 1 92 ? -5.928 -11.247 5.397 1.00 90.00 92 GLN A O 1
ATOM 691 N N . ILE A 1 93 ? -6.586 -9.106 5.231 1.00 90.44 93 ILE A N 1
ATOM 692 C CA . ILE A 1 93 ? -5.280 -8.574 4.793 1.00 90.44 93 ILE A CA 1
ATOM 693 C C . ILE A 1 93 ? -4.195 -8.866 5.838 1.00 90.44 93 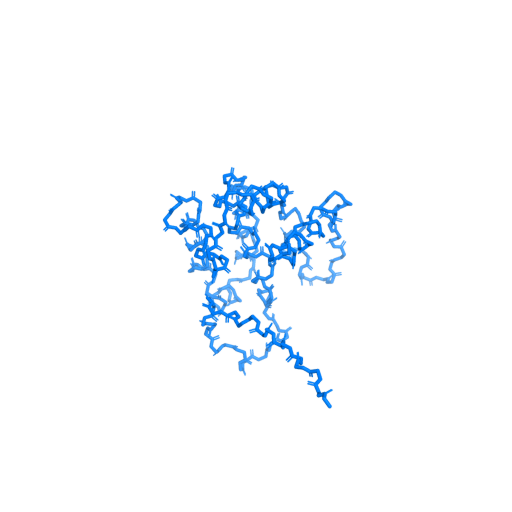ILE A C 1
ATOM 695 O O . ILE A 1 93 ? -3.112 -9.330 5.498 1.00 90.44 93 ILE A O 1
ATOM 699 N N . MET A 1 94 ? -4.509 -8.656 7.120 1.00 88.44 94 MET A N 1
ATOM 700 C CA . MET A 1 94 ? -3.591 -8.913 8.234 1.00 88.44 94 MET A CA 1
ATOM 701 C C . MET A 1 94 ? -3.417 -10.400 8.568 1.00 88.44 94 MET A C 1
ATOM 703 O O . MET A 1 94 ? -2.535 -10.749 9.350 1.00 88.44 94 MET A O 1
ATOM 707 N N . GLY A 1 95 ? -4.269 -11.281 8.032 1.00 89.44 95 GLY A N 1
ATOM 708 C CA . GLY A 1 95 ? -4.281 -12.705 8.375 1.00 89.44 95 GLY A CA 1
ATOM 709 C C . GLY A 1 95 ? -4.662 -12.998 9.834 1.00 89.44 95 GLY A C 1
ATOM 710 O O . GLY A 1 95 ? -4.431 -14.107 10.316 1.00 89.44 95 GLY A O 1
ATOM 711 N N . ALA A 1 96 ? -5.231 -12.025 10.549 1.00 88.44 96 ALA A N 1
ATOM 712 C CA . ALA A 1 96 ? -5.590 -12.134 11.958 1.00 88.44 96 ALA A CA 1
ATOM 713 C C . ALA A 1 96 ? -6.795 -11.240 12.299 1.00 88.44 96 ALA A C 1
ATOM 715 O O . ALA A 1 96 ? -6.939 -10.155 11.730 1.00 88.44 96 ALA A O 1
ATOM 716 N N . PRO A 1 97 ? -7.666 -11.661 13.237 1.00 91.00 97 PRO A N 1
ATOM 717 C CA . PRO A 1 97 ? -8.735 -10.805 13.730 1.00 91.00 97 PRO A CA 1
ATOM 718 C C . PRO A 1 97 ? -8.154 -9.583 14.450 1.00 91.00 97 PRO A C 1
ATOM 720 O O . PRO A 1 97 ? -7.217 -9.709 15.237 1.00 91.00 97 PRO A O 1
ATOM 723 N N . LEU A 1 98 ? -8.754 -8.420 14.203 1.00 91.50 98 LEU A N 1
ATOM 724 C CA . LEU A 1 98 ? -8.423 -7.157 14.854 1.00 91.50 98 LEU A CA 1
ATOM 725 C C . LEU A 1 98 ? -9.621 -6.692 15.687 1.00 91.50 98 LEU A C 1
ATOM 727 O O . LEU A 1 98 ? -10.774 -6.888 15.302 1.00 91.50 98 LEU A O 1
ATOM 731 N N . ASN A 1 99 ? -9.355 -6.092 16.842 1.00 94.44 99 ASN A N 1
ATOM 732 C CA . ASN A 1 99 ? -10.350 -5.326 17.583 1.00 94.44 99 ASN A CA 1
ATOM 733 C C . ASN A 1 99 ? -10.391 -3.872 17.081 1.00 94.44 99 ASN A C 1
ATOM 735 O O . ASN A 1 99 ? -9.491 -3.428 16.372 1.00 94.44 99 ASN A O 1
ATOM 739 N N . SER A 1 100 ? -11.407 -3.107 17.483 1.00 94.56 100 SER A N 1
ATOM 740 C CA . SER A 1 100 ? -11.597 -1.736 16.988 1.00 94.56 100 SER A CA 1
ATOM 741 C C . SER A 1 100 ? -10.420 -0.796 17.281 1.00 94.56 100 SER A C 1
ATOM 743 O O . SER A 1 100 ? -10.116 0.056 16.457 1.00 94.56 100 SER A O 1
ATOM 745 N N . GLU A 1 101 ? -9.725 -0.966 18.410 1.00 95.38 101 GLU A N 1
ATOM 746 C CA . GLU A 1 101 ? -8.547 -0.156 18.755 1.00 95.38 101 GLU A CA 1
ATOM 747 C C . GLU A 1 101 ? -7.345 -0.495 17.857 1.00 95.38 101 GLU A C 1
ATOM 749 O O . GLU A 1 101 ? -6.630 0.391 17.388 1.00 95.38 101 GLU A O 1
ATOM 754 N N . GLN A 1 102 ? -7.132 -1.782 17.578 1.00 95.25 102 GLN A N 1
ATOM 755 C CA . GLN A 1 102 ? -6.101 -2.257 16.655 1.00 95.25 102 GLN A CA 1
ATOM 756 C C . GLN A 1 102 ? -6.372 -1.772 15.227 1.00 95.25 102 GLN A C 1
ATOM 758 O O . GLN A 1 102 ? -5.451 -1.297 14.563 1.00 95.25 102 GLN A O 1
ATOM 763 N N . GLU A 1 103 ? -7.626 -1.854 14.772 1.00 95.56 103 GLU A N 1
ATOM 764 C CA . GLU A 1 103 ? -8.044 -1.337 13.465 1.00 95.56 103 GLU A CA 1
ATOM 765 C C . GLU A 1 103 ? -7.814 0.176 13.367 1.00 95.56 103 GLU A C 1
ATOM 767 O O . GLU A 1 103 ? -7.203 0.639 12.406 1.00 95.56 103 GLU A O 1
ATOM 772 N N . GLU A 1 104 ? -8.219 0.949 14.380 1.00 96.62 104 GLU A N 1
ATOM 773 C CA . GLU A 1 104 ? -8.046 2.405 14.398 1.00 96.62 104 GLU A CA 1
ATOM 774 C C . GLU A 1 104 ? -6.566 2.811 14.353 1.00 96.62 104 GLU A C 1
ATOM 776 O O . GLU A 1 104 ? -6.176 3.664 13.546 1.00 96.62 104 GLU A O 1
ATOM 781 N N . ARG A 1 105 ? -5.716 2.178 15.175 1.00 96.81 105 ARG A N 1
ATOM 782 C CA . ARG A 1 105 ? -4.264 2.427 15.185 1.00 96.81 105 ARG A CA 1
ATOM 783 C C . ARG A 1 105 ? -3.633 2.110 13.832 1.00 96.81 105 ARG A C 1
ATOM 785 O O . ARG A 1 105 ? -2.845 2.912 13.325 1.00 96.81 105 ARG A O 1
ATOM 792 N N . LEU A 1 106 ? -3.987 0.963 13.249 1.00 96.62 106 LEU A N 1
ATOM 793 C CA . LEU A 1 106 ? -3.471 0.527 11.956 1.00 96.62 106 LEU A CA 1
ATOM 794 C C . LEU A 1 106 ? -3.897 1.485 10.839 1.00 96.62 106 LEU A C 1
ATOM 796 O O . LEU A 1 106 ? -3.047 1.969 10.094 1.00 96.62 106 LEU A O 1
ATOM 800 N N . CYS A 1 107 ? -5.183 1.830 10.770 1.00 97.19 107 CYS A N 1
ATOM 801 C CA . CYS A 1 107 ? -5.709 2.747 9.764 1.00 97.19 107 CYS A CA 1
ATOM 802 C C . CYS A 1 107 ? -5.136 4.161 9.889 1.00 97.19 107 CYS A C 1
ATOM 804 O O . CYS A 1 107 ? -4.779 4.779 8.883 1.00 97.19 107 CYS A O 1
ATOM 806 N N . THR A 1 108 ? -4.967 4.664 11.112 1.00 97.88 108 THR A N 1
ATOM 807 C CA . THR A 1 108 ? -4.352 5.978 11.359 1.00 97.88 108 THR A CA 1
ATOM 808 C C . THR A 1 108 ? -2.908 6.039 10.860 1.00 97.88 108 THR A C 1
ATOM 810 O O . THR A 1 108 ? -2.452 7.086 10.397 1.00 97.88 108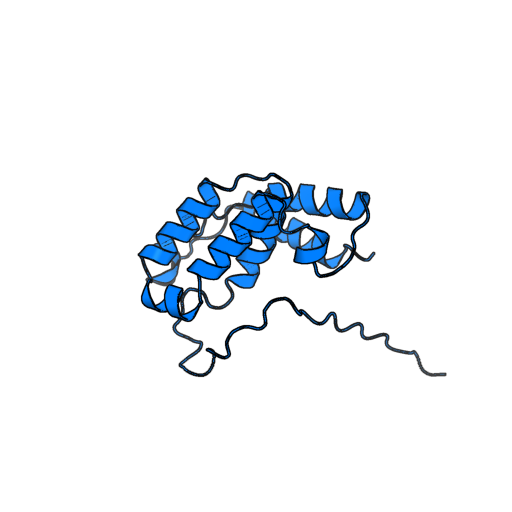 THR A O 1
ATOM 813 N N . ALA A 1 109 ? -2.166 4.934 10.960 1.00 97.75 109 ALA A N 1
ATOM 814 C CA . ALA A 1 109 ? -0.806 4.866 10.445 1.00 97.75 109 ALA A CA 1
ATOM 815 C C . ALA A 1 109 ? -0.772 4.672 8.919 1.00 97.75 109 ALA A C 1
ATOM 817 O O . ALA A 1 109 ? -0.017 5.363 8.241 1.00 97.75 109 ALA A O 1
ATOM 818 N N . ALA A 1 110 ? -1.606 3.776 8.383 1.00 97.50 110 ALA A N 1
ATOM 819 C CA . ALA A 1 110 ? -1.608 3.402 6.968 1.00 97.50 110 ALA A CA 1
ATOM 820 C C . ALA A 1 110 ? -2.061 4.536 6.040 1.00 97.50 110 ALA A C 1
ATOM 822 O O .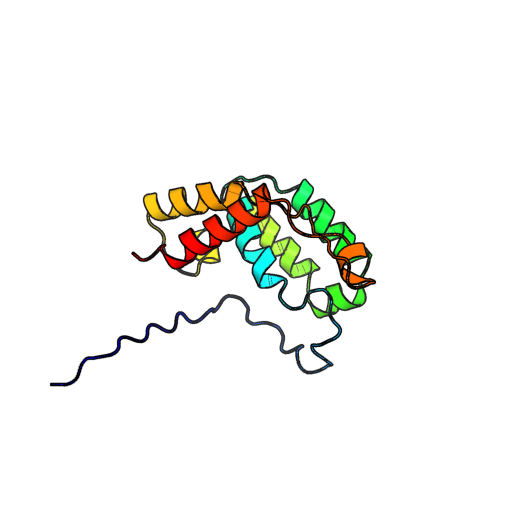 ALA A 1 110 ? -1.492 4.734 4.972 1.00 97.50 110 ALA A O 1
ATOM 823 N N . THR A 1 111 ? -3.054 5.326 6.456 1.00 97.44 111 THR A N 1
ATOM 824 C CA . THR A 1 111 ? -3.604 6.439 5.655 1.00 97.44 111 THR A CA 1
ATOM 825 C C . THR A 1 111 ? -2.600 7.551 5.347 1.00 97.44 111 THR A C 1
ATOM 827 O O . THR A 1 111 ? -2.844 8.354 4.452 1.00 97.44 111 THR A O 1
ATOM 830 N N . LYS A 1 112 ? -1.461 7.584 6.048 1.00 97.06 112 LYS A N 1
ATOM 831 C CA . LYS A 1 112 ? -0.373 8.550 5.831 1.00 97.06 112 LYS A CA 1
ATOM 832 C C . LYS A 1 112 ? 0.659 8.088 4.803 1.00 97.06 112 LYS A C 1
ATOM 834 O O . LYS A 1 112 ? 1.517 8.880 4.418 1.00 97.06 112 LYS A O 1
ATOM 839 N N . LEU A 1 113 ? 0.615 6.818 4.409 1.00 96.69 113 LEU A N 1
ATOM 840 C CA . LEU A 1 113 ? 1.553 6.260 3.445 1.00 96.69 113 LEU A CA 1
ATOM 841 C C . LEU A 1 113 ? 1.228 6.775 2.045 1.00 96.69 113 LEU A C 1
ATOM 843 O O . LEU A 1 113 ? 0.063 6.892 1.660 1.00 96.69 113 LEU A O 1
ATOM 847 N N . ASN A 1 114 ? 2.260 7.040 1.262 1.00 93.56 114 ASN A N 1
ATOM 848 C CA . ASN A 1 114 ? 2.143 7.252 -0.171 1.00 93.56 114 ASN A CA 1
ATOM 849 C C . ASN A 1 114 ? 3.282 6.524 -0.896 1.00 93.56 114 ASN A C 1
ATOM 851 O O . ASN A 1 114 ? 4.220 6.004 -0.280 1.00 93.56 114 ASN A O 1
ATOM 855 N N . LEU A 1 115 ? 3.186 6.504 -2.220 1.00 92.06 115 LEU A N 1
ATOM 856 C CA . LEU A 1 115 ? 4.189 5.915 -3.099 1.00 92.06 115 LEU A CA 1
ATOM 857 C C . LEU A 1 115 ? 5.025 6.979 -3.815 1.00 92.06 115 LEU A C 1
ATOM 859 O O . LEU A 1 115 ? 5.461 6.752 -4.933 1.00 92.06 115 LEU A O 1
ATOM 863 N N . GLU A 1 116 ? 5.269 8.147 -3.210 1.00 87.31 116 GLU A N 1
ATOM 864 C CA . GLU A 1 116 ? 5.851 9.301 -3.921 1.00 87.31 116 GLU A CA 1
ATOM 865 C C . GLU A 1 116 ? 7.203 9.034 -4.612 1.00 87.31 116 GLU A C 1
ATOM 867 O O . GLU A 1 116 ? 7.502 9.651 -5.633 1.00 87.31 116 GLU A O 1
ATOM 872 N N . HIS A 1 117 ? 7.968 8.084 -4.075 1.00 83.56 117 HIS A N 1
ATOM 873 C CA . HIS A 1 117 ? 9.278 7.619 -4.540 1.00 83.56 117 HIS A CA 1
ATOM 874 C C . HIS A 1 117 ? 9.212 6.516 -5.612 1.00 83.56 117 HIS A C 1
ATOM 876 O O . HIS A 1 117 ? 10.233 6.126 -6.181 1.00 83.56 117 HIS A O 1
ATOM 882 N N . LEU A 1 118 ? 8.022 5.957 -5.847 1.00 88.44 118 LEU A N 1
ATOM 883 C CA . LEU A 1 118 ? 7.817 4.895 -6.815 1.00 88.44 118 LEU A CA 1
ATOM 884 C C . LEU A 1 118 ? 7.696 5.516 -8.208 1.00 88.44 118 LEU A C 1
ATOM 886 O O . LEU A 1 118 ? 6.661 6.088 -8.562 1.00 88.44 118 LEU A O 1
ATOM 890 N N . SER A 1 119 ? 8.767 5.397 -8.985 1.00 88.44 119 SER A N 1
ATOM 891 C CA . SER A 1 119 ? 8.813 5.761 -10.396 1.00 88.44 119 SER A CA 1
ATOM 892 C C . SER A 1 119 ? 9.765 4.823 -11.148 1.00 88.44 119 SER A C 1
ATOM 894 O O . SER A 1 119 ? 10.614 4.190 -10.513 1.00 88.44 119 SER A O 1
ATOM 896 N N . PRO A 1 120 ? 9.637 4.695 -12.481 1.00 87.75 120 PRO A N 1
ATOM 897 C CA . PRO A 1 120 ? 10.537 3.855 -13.268 1.00 87.75 120 PRO A CA 1
ATOM 898 C C . PRO A 1 120 ? 12.019 4.212 -13.095 1.00 87.75 120 PRO A C 1
ATOM 900 O O . PRO A 1 120 ? 12.866 3.330 -12.976 1.00 87.75 120 PRO A O 1
ATOM 903 N N . GLU A 1 121 ? 12.330 5.506 -13.000 1.00 84.06 121 GLU A N 1
ATOM 904 C CA . GLU A 1 121 ? 13.697 6.031 -12.936 1.00 84.06 121 GLU A CA 1
ATOM 905 C C . GLU A 1 121 ? 14.461 5.571 -11.684 1.00 84.06 121 GLU A C 1
ATOM 907 O O . GLU A 1 121 ? 15.685 5.433 -11.726 1.00 84.06 121 GLU A O 1
ATOM 912 N N . THR A 1 122 ? 13.753 5.277 -10.587 1.00 78.75 122 THR A N 1
ATOM 913 C CA . THR A 1 122 ? 14.339 4.722 -9.356 1.00 78.75 122 THR A CA 1
ATOM 914 C C . THR A 1 122 ? 15.006 3.361 -9.603 1.00 78.75 122 THR A C 1
ATOM 916 O O . THR A 1 122 ? 15.949 2.997 -8.900 1.00 78.75 122 THR A O 1
ATOM 919 N N . PHE A 1 123 ? 14.578 2.630 -10.636 1.00 77.12 123 PHE A N 1
ATOM 920 C CA . PHE A 1 123 ? 15.058 1.282 -10.948 1.00 77.12 123 PHE A CA 1
ATOM 921 C C . PHE A 1 123 ? 16.099 1.232 -12.076 1.00 77.12 123 PHE A C 1
ATOM 923 O O . PHE A 1 123 ? 16.876 0.283 -12.141 1.00 77.12 123 PHE A O 1
ATOM 930 N N . GLU A 1 124 ? 16.163 2.242 -12.949 1.00 67.06 124 GLU A N 1
ATOM 931 C CA . GLU A 1 124 ? 16.989 2.182 -14.165 1.00 67.06 124 GLU A CA 1
ATOM 932 C C . GLU A 1 124 ? 18.486 2.457 -13.925 1.00 67.06 124 GLU A C 1
ATOM 934 O O . GLU A 1 124 ? 19.326 1.910 -14.640 1.00 67.06 124 GLU A O 1
ATOM 939 N N . ILE A 1 125 ? 18.864 3.286 -12.941 1.00 53.28 125 ILE A N 1
ATOM 940 C CA . ILE A 1 125 ? 20.276 3.651 -12.693 1.00 53.28 125 ILE A CA 1
ATOM 941 C C . ILE A 1 125 ? 20.512 3.950 -11.207 1.00 53.28 125 ILE A C 1
ATOM 943 O O . ILE A 1 125 ? 20.840 5.079 -10.861 1.00 53.28 125 ILE A O 1
ATOM 947 N N . GLY A 1 126 ? 20.319 2.967 -10.316 1.00 51.28 126 GLY A N 1
ATOM 948 C CA . GLY A 1 126 ? 20.635 3.111 -8.881 1.00 51.28 126 GLY A CA 1
ATOM 949 C C . GLY A 1 126 ? 20.179 4.449 -8.290 1.00 51.28 126 GLY A C 1
ATOM 950 O O . GLY A 1 126 ? 20.950 5.109 -7.596 1.00 51.28 126 GLY A O 1
ATOM 951 N N . GLY A 1 127 ? 18.994 4.907 -8.704 1.00 47.41 127 GLY A N 1
ATOM 952 C CA . GLY A 1 127 ? 18.541 6.257 -8.436 1.00 47.41 127 GLY A CA 1
ATOM 953 C C . GLY A 1 127 ? 18.287 6.398 -6.948 1.00 47.41 127 GLY A C 1
ATOM 954 O O . GLY A 1 127 ? 17.433 5.699 -6.406 1.00 47.41 127 GLY A O 1
ATOM 955 N N . ASP A 1 128 ? 19.000 7.318 -6.298 1.00 48.69 128 ASP A N 1
ATOM 956 C CA . ASP A 1 128 ? 18.746 7.717 -4.912 1.00 48.69 128 ASP A CA 1
ATOM 957 C C . ASP A 1 128 ? 17.452 8.549 -4.850 1.00 48.69 128 ASP A C 1
ATOM 959 O O . ASP A 1 128 ? 17.443 9.748 -4.570 1.00 48.69 128 ASP A O 1
ATOM 963 N N . SER A 1 129 ? 16.324 7.917 -5.165 1.00 61.34 129 SER A N 1
ATOM 964 C CA . SER A 1 129 ? 15.005 8.435 -4.833 1.00 61.34 129 SER A CA 1
ATOM 965 C C . SER A 1 129 ? 14.745 8.090 -3.369 1.00 61.34 129 SER A C 1
ATOM 967 O O . SER A 1 129 ? 14.092 7.099 -3.028 1.00 61.34 129 SER A O 1
ATOM 969 N N . GLU A 1 130 ? 15.308 8.907 -2.485 1.00 72.50 130 GLU A N 1
ATOM 970 C CA . GLU A 1 130 ? 15.008 8.824 -1.066 1.00 72.50 130 GLU A CA 1
ATOM 971 C C . GLU A 1 130 ? 13.580 9.317 -0.811 1.00 72.50 130 GLU A C 1
ATOM 973 O O . GLU A 1 130 ? 13.162 10.375 -1.284 1.00 72.50 130 GLU A O 1
ATOM 978 N N . LEU A 1 131 ? 12.837 8.554 -0.009 1.00 83.94 131 LEU A N 1
ATOM 979 C CA . LEU A 1 131 ? 11.589 9.013 0.594 1.00 83.94 131 LEU A CA 1
ATOM 980 C C . LEU A 1 131 ? 11.789 10.388 1.245 1.00 83.94 131 LEU A C 1
ATOM 982 O O . LEU A 1 131 ? 12.807 10.609 1.911 1.00 83.94 131 LEU A O 1
ATOM 986 N N . SER A 1 132 ? 10.793 11.277 1.164 1.00 90.56 132 SER A N 1
ATOM 987 C CA . SER A 1 132 ? 10.813 12.491 1.985 1.00 90.56 132 SER A CA 1
ATOM 988 C C . SER A 1 132 ? 10.919 12.136 3.472 1.00 90.56 132 SER A C 1
ATOM 990 O O . SER A 1 132 ? 10.493 11.064 3.907 1.00 90.56 132 SER A O 1
ATOM 992 N N . GLN A 1 133 ? 11.447 13.049 4.295 1.00 91.81 133 GLN A N 1
ATOM 993 C CA . GLN A 1 133 ? 11.507 12.827 5.747 1.00 91.81 133 GLN A CA 1
ATOM 994 C C . GLN A 1 133 ? 10.127 12.498 6.331 1.00 91.81 133 GLN A C 1
ATOM 996 O O . GLN A 1 133 ? 10.023 11.669 7.231 1.00 91.81 133 GLN A O 1
ATOM 1001 N N . GLU A 1 134 ? 9.064 13.111 5.807 1.00 94.06 134 GLU A N 1
ATOM 1002 C CA . GLU A 1 134 ? 7.694 12.820 6.221 1.00 94.06 134 GLU A CA 1
ATOM 1003 C C . GLU A 1 134 ? 7.313 11.368 5.925 1.00 94.06 134 GLU A C 1
ATOM 1005 O O . GLU A 1 134 ? 6.859 10.663 6.829 1.00 94.06 134 GLU A O 1
ATOM 1010 N N . GLN A 1 135 ? 7.568 10.884 4.708 1.00 93.94 135 GLN A N 1
ATOM 1011 C CA . GLN A 1 135 ? 7.269 9.500 4.364 1.00 93.94 135 GLN A CA 1
ATOM 1012 C C . GLN A 1 135 ? 8.173 8.507 5.095 1.00 93.94 135 GLN A C 1
ATOM 1014 O O . GLN A 1 135 ? 7.673 7.503 5.593 1.00 93.94 135 GLN A O 1
ATOM 1019 N N . GLN A 1 136 ? 9.463 8.795 5.290 1.00 92.81 136 GLN A N 1
ATOM 1020 C CA . GLN A 1 136 ? 10.331 7.952 6.125 1.00 92.81 136 GLN A CA 1
ATOM 1021 C C . GLN A 1 136 ? 9.748 7.770 7.538 1.00 92.81 136 GLN A C 1
ATOM 1023 O O . GLN A 1 136 ? 9.730 6.663 8.082 1.00 92.81 136 GLN A O 1
ATOM 1028 N N . LEU A 1 137 ? 9.236 8.853 8.137 1.00 95.81 137 LEU A N 1
ATOM 1029 C CA . LEU A 1 137 ? 8.571 8.809 9.439 1.00 95.81 137 LEU A CA 1
ATOM 1030 C C . LEU A 1 137 ? 7.246 8.039 9.382 1.00 95.81 137 LEU A C 1
ATOM 1032 O O . LEU A 1 137 ? 6.973 7.260 10.298 1.00 95.81 137 LEU A O 1
ATOM 1036 N N . ALA A 1 138 ? 6.440 8.240 8.337 1.00 96.69 138 ALA A N 1
ATOM 1037 C CA . ALA A 1 138 ? 5.157 7.568 8.154 1.00 96.69 138 ALA A CA 1
ATOM 1038 C C . ALA A 1 138 ? 5.330 6.049 8.007 1.00 96.69 138 ALA A C 1
ATOM 1040 O O . ALA A 1 138 ? 4.720 5.296 8.767 1.00 96.69 138 ALA A O 1
ATOM 1041 N N . TRP A 1 139 ? 6.226 5.608 7.121 1.00 95.38 139 TRP A N 1
ATOM 1042 C CA . TRP A 1 139 ? 6.561 4.199 6.910 1.00 95.38 139 TRP A CA 1
ATOM 1043 C C . TRP A 1 139 ? 7.116 3.552 8.182 1.00 95.38 139 TRP A C 1
ATOM 1045 O O . TRP A 1 139 ? 6.637 2.496 8.599 1.00 95.38 139 TRP A O 1
ATOM 1055 N N . ARG A 1 140 ? 8.046 4.214 8.884 1.00 95.75 140 ARG A N 1
ATOM 1056 C CA . ARG A 1 140 ? 8.558 3.714 10.172 1.00 95.75 140 ARG A CA 1
ATOM 1057 C C . ARG A 1 140 ? 7.455 3.586 11.221 1.00 95.75 140 ARG A C 1
ATOM 1059 O O . ARG A 1 140 ? 7.412 2.598 11.949 1.00 95.75 140 ARG A O 1
ATOM 1066 N N . ASN A 1 141 ? 6.579 4.584 11.326 1.00 97.25 141 ASN A N 1
ATOM 1067 C CA . ASN A 1 141 ? 5.469 4.555 12.273 1.00 97.25 141 ASN A CA 1
ATOM 1068 C C . ASN A 1 141 ? 4.470 3.441 11.939 1.00 97.25 141 ASN A C 1
ATOM 1070 O O . ASN A 1 141 ? 3.987 2.768 12.844 1.00 97.25 141 ASN A O 1
ATOM 1074 N N . PHE A 1 142 ? 4.181 3.226 10.656 1.00 97.12 142 PHE A N 1
ATOM 1075 C CA . PHE A 1 142 ? 3.332 2.133 10.206 1.00 97.12 142 PHE A CA 1
ATOM 1076 C C . PHE A 1 142 ? 3.890 0.770 10.628 1.00 97.12 142 PHE A C 1
ATOM 1078 O O . PHE A 1 142 ? 3.187 0.014 11.297 1.00 97.12 142 PHE A O 1
ATOM 1085 N N . PHE A 1 143 ? 5.160 0.484 10.326 1.00 95.00 143 PHE A N 1
ATOM 1086 C CA . PHE A 1 143 ? 5.769 -0.791 10.715 1.00 95.00 143 PHE A CA 1
ATOM 1087 C C . PHE A 1 143 ? 5.850 -0.955 12.234 1.00 95.00 143 PHE A C 1
ATOM 1089 O O . PHE A 1 143 ? 5.512 -2.019 12.744 1.00 95.00 143 PHE A O 1
ATOM 1096 N N . PHE A 1 144 ? 6.168 0.114 12.971 1.00 95.75 144 PHE A N 1
ATOM 1097 C CA . PHE A 1 144 ? 6.114 0.091 14.433 1.00 95.75 144 PHE A CA 1
ATOM 1098 C C . PHE A 1 144 ? 4.717 -0.280 14.952 1.00 95.75 144 PHE A C 1
ATOM 1100 O O . PHE A 1 144 ? 4.597 -1.081 15.877 1.00 95.75 144 PHE A O 1
ATOM 1107 N N . VAL A 1 145 ? 3.647 0.270 14.365 1.00 95.75 145 VAL A N 1
ATOM 1108 C CA . VAL A 1 145 ? 2.275 -0.104 14.738 1.00 95.75 145 VAL A CA 1
ATOM 1109 C C . VAL A 1 145 ? 2.023 -1.576 14.445 1.00 95.75 145 VAL A C 1
ATOM 1111 O O . VAL A 1 145 ? 1.568 -2.267 15.350 1.00 95.75 145 VAL A O 1
ATOM 1114 N N . VAL A 1 146 ? 2.353 -2.057 13.242 1.00 93.12 146 VAL A N 1
ATOM 1115 C CA . VAL A 1 146 ? 2.161 -3.459 12.832 1.00 93.12 146 VAL A CA 1
ATOM 1116 C C . VAL A 1 146 ? 2.861 -4.430 13.787 1.00 93.12 146 VAL A C 1
ATOM 1118 O O . VAL A 1 146 ? 2.239 -5.379 14.262 1.00 93.12 146 VAL A O 1
ATOM 1121 N N . GLU A 1 147 ? 4.119 -4.162 14.134 1.00 91.81 147 GLU A N 1
ATOM 1122 C CA . GLU A 1 147 ? 4.905 -4.975 15.072 1.00 91.81 147 GLU A CA 1
ATOM 1123 C C . GLU A 1 147 ? 4.309 -4.995 16.491 1.00 91.81 147 GLU A C 1
ATOM 1125 O O . GLU A 1 147 ? 4.442 -5.984 17.212 1.00 91.81 147 GLU A O 1
ATOM 1130 N N . ASN A 1 148 ? 3.603 -3.929 16.881 1.00 91.81 148 ASN A N 1
ATOM 1131 C CA . ASN A 1 148 ? 3.013 -3.736 18.209 1.00 91.81 148 ASN A CA 1
ATOM 1132 C C . ASN A 1 148 ? 1.472 -3.788 18.184 1.00 91.81 148 ASN A C 1
ATOM 1134 O O . ASN A 1 148 ? 0.800 -3.174 19.022 1.00 91.81 148 ASN A O 1
ATOM 1138 N N . LEU A 1 149 ? 0.886 -4.502 17.214 1.00 85.12 149 LEU A N 1
ATOM 1139 C CA . LEU A 1 149 ? -0.560 -4.754 17.171 1.00 85.12 149 LEU A CA 1
ATOM 1140 C C . LEU A 1 149 ? -0.999 -5.766 18.234 1.00 85.12 149 LEU A C 1
ATOM 1142 O O . LEU A 1 149 ? -2.144 -5.738 18.668 1.00 85.12 149 LEU A O 1
ATOM 1146 N N . SER A 1 150 ? -0.102 -6.661 18.654 1.00 70.00 150 SER A N 1
ATOM 1147 C CA . SER A 1 150 ? -0.403 -7.764 19.585 1.00 70.00 150 SER A CA 1
ATOM 1148 C C . SER A 1 150 ? -0.135 -7.435 21.059 1.00 70.00 150 SER A C 1
ATOM 1150 O O . SER A 1 150 ? -0.371 -8.283 21.920 1.00 70.00 150 SER A O 1
ATOM 1152 N N . SER A 1 151 ? 0.432 -6.258 21.327 1.00 56.50 151 SER A N 1
ATOM 1153 C CA . SER A 1 151 ? 0.932 -5.810 22.633 1.00 56.50 151 SER A CA 1
ATOM 1154 C C . SER A 1 151 ? -0.020 -4.854 23.328 1.00 56.50 151 SER A C 1
ATOM 1156 O O . SER A 1 151 ? -0.506 -3.938 22.623 1.00 56.50 151 SER A O 1
#